Protein AF-A0A1F9K5F4-F1 (afdb_monomer_lite)

Secondary structure (DSSP, 8-state):
--------BS--TT-EEEETT-GGG--EEEEEEEE-SSTT--EEEEEEETTS-EEEEE-BTTSTT-GGGGTEEE---TTHHHHHHHHHHHHTT-

Sequence (94 aa):
MKDVERKRLFLRVGDEVSHNGHQQWGIGVVAEIMTSTVPGGTCLARIRFQDGQLRVFDNDMDSERCCCYFGVQRYWNPSHGVDLLRSKFFALKG

Radius of gyration: 16.6 Å; chains: 1; bounding box: 31×37×47 Å

Structure (mmCIF, N/CA/C/O backbone):
data_AF-A0A1F9K5F4-F1
#
_entry.id   AF-A0A1F9K5F4-F1
#
loop_
_atom_site.group_PDB
_atom_site.id
_atom_site.type_symbol
_atom_site.label_atom_id
_atom_site.label_alt_id
_atom_site.label_comp_id
_atom_site.label_asym_id
_atom_site.label_entity_id
_atom_site.label_seq_id
_atom_site.pdbx_PDB_ins_code
_atom_site.Cartn_x
_atom_site.Cartn_y
_atom_site.Cartn_z
_atom_site.occupancy
_atom_site.B_iso_or_equiv
_atom_site.auth_seq_id
_atom_site.auth_comp_id
_atom_site.auth_asym_id
_atom_site.auth_atom_id
_atom_site.pdbx_PDB_model_num
ATOM 1 N N . MET A 1 1 ? 13.440 -18.560 -22.244 1.00 47.62 1 MET A N 1
ATOM 2 C CA . MET A 1 1 ? 12.357 -18.055 -21.375 1.00 47.62 1 MET A CA 1
ATOM 3 C C . MET A 1 1 ? 12.971 -16.902 -20.597 1.00 47.62 1 MET A C 1
ATOM 5 O O . MET A 1 1 ? 13.913 -17.159 -19.867 1.00 47.62 1 MET A O 1
ATOM 9 N N . LYS A 1 2 ? 12.619 -15.642 -20.899 1.00 54.53 2 LYS A N 1
ATOM 10 C CA . LYS A 1 2 ? 13.204 -14.489 -20.188 1.00 54.53 2 LYS A CA 1
ATOM 11 C C . LYS A 1 2 ? 12.766 -14.576 -18.727 1.00 54.53 2 LYS A C 1
ATOM 13 O O . LYS A 1 2 ? 11.572 -14.758 -18.492 1.00 54.53 2 LYS A O 1
ATOM 18 N N . ASP A 1 3 ? 13.710 -14.490 -17.794 1.00 60.78 3 ASP A N 1
ATOM 19 C CA . ASP A 1 3 ? 13.407 -14.399 -16.369 1.00 60.78 3 ASP A CA 1
ATOM 20 C C . ASP A 1 3 ? 12.407 -13.265 -16.141 1.00 60.78 3 ASP A C 1
ATOM 22 O O . ASP A 1 3 ? 12.652 -12.113 -16.503 1.00 60.78 3 ASP A O 1
ATOM 26 N N . VAL A 1 4 ? 11.239 -13.609 -15.601 1.00 65.62 4 VAL A N 1
ATOM 27 C CA . VAL A 1 4 ? 10.260 -12.615 -15.167 1.00 65.62 4 VAL A CA 1
ATOM 28 C C . VAL A 1 4 ? 10.837 -11.979 -13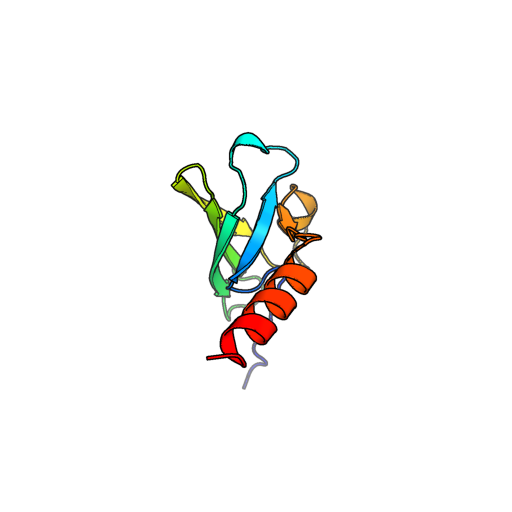.910 1.00 65.62 4 VAL A C 1
ATOM 30 O O . VAL A 1 4 ? 10.957 -12.644 -12.881 1.00 65.62 4 VAL A O 1
ATOM 33 N N . GLU A 1 5 ? 11.226 -10.710 -14.007 1.00 72.62 5 GLU A N 1
ATOM 34 C CA . GLU A 1 5 ? 11.740 -9.927 -12.884 1.00 72.62 5 GLU A CA 1
ATOM 35 C C . GLU A 1 5 ? 10.713 -9.947 -11.742 1.00 72.62 5 GLU A C 1
ATOM 37 O O . GLU A 1 5 ? 9.609 -9.408 -11.854 1.00 72.62 5 GLU A O 1
ATOM 42 N N . ARG A 1 6 ? 11.042 -10.625 -10.638 1.00 83.06 6 ARG A N 1
ATOM 43 C CA . ARG A 1 6 ? 10.164 -10.674 -9.467 1.00 83.06 6 ARG A CA 1
ATOM 44 C C . ARG A 1 6 ? 10.310 -9.380 -8.679 1.00 83.06 6 ARG A C 1
ATOM 46 O O . ARG A 1 6 ? 11.342 -9.156 -8.056 1.00 83.06 6 ARG A O 1
ATOM 53 N N . LYS A 1 7 ? 9.247 -8.574 -8.660 1.00 90.12 7 LYS A N 1
ATOM 54 C CA . LYS A 1 7 ? 9.192 -7.321 -7.900 1.00 90.12 7 LYS A CA 1
ATOM 55 C C . LYS A 1 7 ? 9.360 -7.548 -6.398 1.00 90.12 7 LYS A C 1
ATOM 57 O O . LYS A 1 7 ? 8.674 -8.388 -5.801 1.00 90.12 7 LYS A O 1
ATOM 62 N N . ARG A 1 8 ? 10.245 -6.768 -5.771 1.00 94.12 8 ARG A N 1
ATOM 63 C CA . ARG A 1 8 ? 10.449 -6.771 -4.321 1.00 94.12 8 ARG A CA 1
ATOM 64 C C . ARG A 1 8 ? 9.381 -5.900 -3.666 1.00 94.12 8 ARG A C 1
ATOM 66 O O . ARG A 1 8 ? 9.519 -4.692 -3.551 1.00 94.12 8 ARG A O 1
ATOM 73 N N . LEU A 1 9 ? 8.271 -6.521 -3.282 1.00 96.50 9 LEU A N 1
ATOM 74 C CA . LEU A 1 9 ? 7.104 -5.792 -2.777 1.00 96.50 9 LEU A CA 1
ATOM 75 C C . LEU A 1 9 ? 7.311 -5.284 -1.350 1.00 96.50 9 LEU A C 1
ATOM 77 O O . LEU A 1 9 ? 7.709 -6.062 -0.479 1.00 96.50 9 LEU A O 1
ATOM 81 N N . PHE A 1 10 ? 6.942 -4.026 -1.099 1.00 97.56 10 PHE A N 1
ATOM 82 C CA . PHE A 1 10 ? 6.931 -3.485 0.258 1.00 97.56 10 PHE A CA 1
ATOM 83 C C . PHE A 1 10 ? 5.752 -4.015 1.072 1.00 97.56 10 PHE A C 1
ATOM 85 O O . PHE A 1 10 ? 5.982 -4.437 2.197 1.00 97.56 10 PHE A O 1
ATOM 92 N N . LEU A 1 11 ? 4.535 -4.038 0.518 1.00 97.88 11 LEU A N 1
ATOM 93 C CA . LEU A 1 11 ? 3.281 -4.491 1.141 1.00 97.88 11 LEU A CA 1
ATOM 94 C C . LEU A 1 11 ? 2.715 -5.756 0.474 1.00 97.88 11 LEU A C 1
ATOM 96 O O . LEU A 1 11 ? 2.967 -6.022 -0.709 1.00 97.88 11 LEU A O 1
ATOM 100 N N . ARG A 1 12 ? 1.901 -6.508 1.224 1.00 97.19 12 ARG A N 1
ATOM 101 C CA . ARG A 1 12 ? 1.113 -7.665 0.762 1.00 97.19 12 ARG A CA 1
ATOM 102 C C . ARG A 1 12 ? -0.386 -7.402 0.912 1.00 97.19 12 ARG A C 1
ATOM 104 O O . ARG A 1 12 ? -0.788 -6.580 1.726 1.00 97.19 12 ARG A O 1
ATOM 111 N N . VAL A 1 13 ? -1.210 -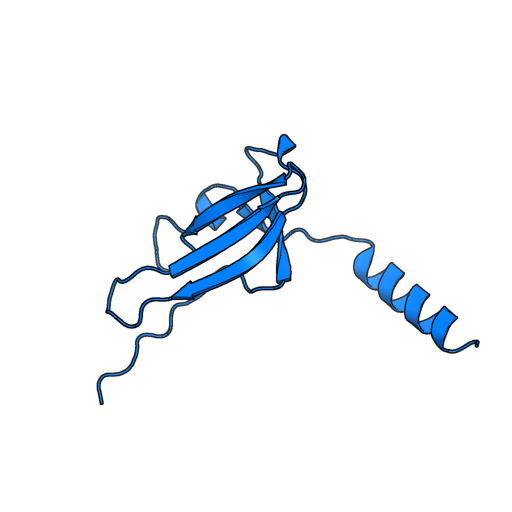8.127 0.150 1.00 97.50 13 VAL A N 1
ATOM 112 C CA . VAL A 1 13 ? -2.670 -8.141 0.361 1.00 97.50 13 VAL A CA 1
ATOM 113 C C . VAL A 1 13 ? -2.968 -8.554 1.802 1.00 97.50 13 VAL A C 1
ATOM 115 O O . VAL A 1 13 ? -2.395 -9.526 2.291 1.00 97.50 13 VAL A O 1
ATOM 118 N N . GLY A 1 14 ? -3.856 -7.812 2.460 1.00 95.56 14 GLY A N 1
ATOM 119 C CA . GLY A 1 14 ? -4.231 -8.015 3.857 1.00 95.56 14 GLY A CA 1
ATOM 120 C C . GLY A 1 14 ? -3.351 -7.288 4.875 1.00 95.56 14 GLY A C 1
ATOM 121 O O . GLY A 1 14 ? -3.755 -7.213 6.030 1.00 95.56 14 GLY A O 1
ATOM 122 N N . ASP A 1 15 ? -2.205 -6.715 4.478 1.00 97.06 15 ASP A N 1
ATOM 123 C CA . ASP A 1 15 ? -1.429 -5.863 5.384 1.00 97.06 15 ASP A CA 1
ATOM 124 C C . ASP A 1 15 ? -2.296 -4.666 5.820 1.00 97.06 15 ASP A C 1
ATOM 126 O O . ASP A 1 15 ? -2.882 -3.962 4.988 1.00 97.06 15 ASP A O 1
ATOM 130 N N . GLU A 1 16 ? -2.356 -4.427 7.129 1.00 97.00 16 GLU A N 1
ATOM 131 C CA . GLU A 1 16 ? -2.907 -3.200 7.696 1.00 97.00 16 GLU A CA 1
ATOM 132 C C . GLU A 1 16 ? -1.834 -2.112 7.681 1.00 97.00 16 GLU A C 1
ATOM 134 O O . GLU A 1 16 ? -0.656 -2.362 7.955 1.00 97.00 16 GLU A O 1
ATOM 139 N N . VAL A 1 17 ? -2.227 -0.884 7.364 1.00 98.00 17 VAL A N 1
ATOM 140 C CA . VAL A 1 17 ? -1.312 0.248 7.232 1.00 98.00 17 VAL A CA 1
ATOM 141 C C . VAL A 1 17 ? -1.890 1.521 7.830 1.00 98.00 17 VAL A C 1
ATOM 143 O O . VAL A 1 17 ? -3.098 1.671 7.983 1.00 98.00 17 VAL A O 1
ATOM 146 N N . SER A 1 18 ? -1.021 2.479 8.121 1.00 97.44 18 SER A N 1
ATOM 147 C CA . SER A 1 1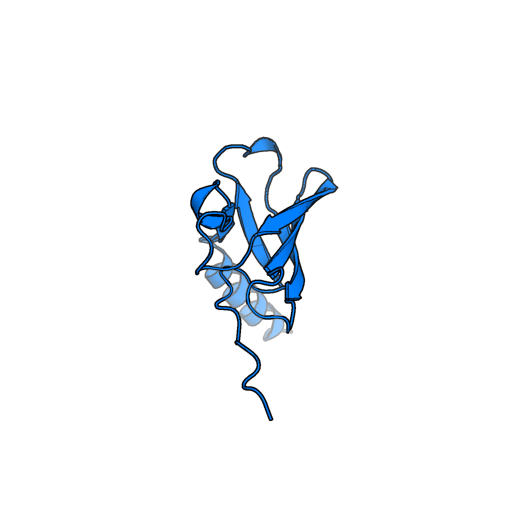8 ? -1.392 3.870 8.382 1.00 97.44 18 SER A CA 1
ATOM 148 C C . SER A 1 18 ? -0.543 4.809 7.526 1.00 97.44 18 SER A C 1
ATOM 150 O O . SER A 1 18 ? 0.460 4.392 6.939 1.00 97.44 18 SER A O 1
ATOM 152 N N . HIS A 1 19 ? -0.964 6.072 7.419 1.00 97.88 19 HIS A N 1
ATOM 153 C CA . HIS A 1 19 ? -0.223 7.100 6.692 1.00 97.88 19 HIS A CA 1
ATOM 154 C C . HIS A 1 19 ? 0.213 8.231 7.628 1.00 97.88 19 HIS A C 1
ATOM 156 O O . HIS A 1 19 ? -0.626 8.954 8.166 1.00 97.88 19 HIS A O 1
ATOM 162 N N . ASN A 1 20 ? 1.521 8.443 7.781 1.00 96.00 20 ASN A N 1
ATOM 163 C CA . ASN A 1 20 ? 2.065 9.404 8.750 1.00 96.00 20 ASN A CA 1
ATOM 164 C C . ASN A 1 20 ? 1.665 10.858 8.462 1.00 96.00 20 ASN A C 1
ATOM 166 O O . ASN A 1 20 ? 1.344 11.596 9.387 1.00 96.00 20 ASN A O 1
ATOM 170 N N . GLY A 1 21 ? 1.624 11.263 7.189 1.00 96.94 21 GLY A N 1
ATOM 171 C CA . GLY A 1 21 ? 1.193 12.613 6.789 1.00 96.94 21 GLY A CA 1
ATOM 172 C C . GLY A 1 21 ? -0.324 12.803 6.666 1.00 96.94 21 GLY A C 1
ATOM 173 O O . GLY A 1 21 ? -0.782 13.916 6.426 1.00 96.94 21 GLY A O 1
ATOM 174 N N . HIS A 1 22 ? -1.107 11.727 6.799 1.00 97.38 22 HIS A N 1
ATOM 175 C CA . HIS A 1 22 ? -2.552 11.743 6.559 1.00 97.38 22 HIS A CA 1
ATOM 176 C C . HIS A 1 22 ? -3.287 10.847 7.558 1.00 97.38 22 HIS A C 1
ATOM 178 O O . HIS A 1 22 ? -4.048 9.951 7.192 1.00 97.38 22 HIS A O 1
ATOM 184 N N . GLN A 1 23 ? -3.046 11.089 8.845 1.00 96.06 23 GLN A N 1
ATOM 185 C CA . GLN A 1 23 ? -3.626 10.301 9.934 1.00 96.06 23 GLN A CA 1
ATOM 186 C C . GLN A 1 23 ? -5.162 10.286 9.903 1.00 96.06 23 GLN A C 1
ATOM 188 O O . GLN A 1 23 ? -5.773 9.297 10.298 1.00 96.06 23 GLN A O 1
ATOM 193 N N . GLN A 1 24 ? -5.788 11.339 9.367 1.00 97.56 24 GLN A N 1
ATOM 194 C CA . GLN A 1 24 ? -7.238 11.434 9.196 1.00 97.56 24 GLN A CA 1
ATOM 195 C C . GLN A 1 24 ? -7.834 10.372 8.259 1.00 97.56 24 GLN A C 1
ATOM 197 O O . GLN A 1 24 ? -9.047 10.190 8.258 1.00 97.56 24 GLN A O 1
ATOM 202 N N . TRP A 1 25 ? -7.021 9.672 7.458 1.00 98.06 25 TRP A N 1
ATOM 203 C CA . TRP A 1 25 ? -7.501 8.550 6.643 1.00 98.06 25 TRP A CA 1
ATOM 204 C C . TRP A 1 25 ? -7.815 7.306 7.490 1.00 98.06 25 TRP A C 1
ATOM 206 O O . TRP A 1 25 ? -8.542 6.421 7.039 1.00 98.06 25 TRP A O 1
ATOM 216 N N . GLY A 1 26 ? -7.288 7.241 8.718 1.00 97.12 26 GLY A N 1
ATOM 217 C CA . GLY A 1 26 ? -7.391 6.082 9.597 1.00 97.12 26 GLY A CA 1
ATOM 218 C C . GLY A 1 26 ? -6.530 4.907 9.129 1.00 97.12 26 GLY A C 1
ATOM 219 O O . GLY A 1 26 ? -5.566 5.072 8.376 1.00 97.12 26 GLY A O 1
ATOM 220 N N . ILE A 1 27 ? -6.871 3.709 9.600 1.00 97.75 27 ILE A N 1
ATOM 221 C CA . ILE A 1 27 ? -6.206 2.470 9.188 1.00 97.75 27 ILE A CA 1
ATOM 222 C C . ILE A 1 27 ? -6.656 2.093 7.778 1.00 97.75 27 ILE A C 1
ATOM 224 O O . ILE A 1 27 ? -7.833 2.191 7.429 1.00 97.75 27 ILE A O 1
ATOM 228 N N . GLY A 1 28 ? -5.700 1.679 6.956 1.00 98.06 28 GLY A N 1
ATOM 229 C CA . GLY A 1 28 ? -5.936 1.119 5.638 1.00 98.06 28 GLY A CA 1
ATOM 230 C C . GLY A 1 28 ? -5.679 -0.378 5.609 1.00 98.06 28 GLY A C 1
ATOM 231 O O . GLY A 1 28 ? -4.822 -0.872 6.332 1.00 98.06 28 GLY A O 1
ATOM 232 N N . VAL A 1 29 ? -6.384 -1.091 4.735 1.00 98.25 29 VAL A N 1
ATOM 233 C CA . VAL A 1 29 ? -6.100 -2.495 4.410 1.00 98.25 29 VAL A CA 1
ATOM 234 C C . VAL A 1 29 ? -5.715 -2.586 2.942 1.00 98.25 29 VAL A C 1
ATOM 236 O O . VAL A 1 29 ? -6.398 -2.029 2.073 1.00 98.25 29 VAL A O 1
ATOM 239 N N . VAL A 1 30 ? -4.617 -3.281 2.652 1.00 98.50 30 VAL A N 1
ATOM 240 C CA . VAL A 1 30 ? -4.190 -3.547 1.275 1.00 98.50 30 VAL A CA 1
ATOM 241 C C . VAL A 1 30 ? -5.154 -4.550 0.644 1.00 98.50 30 VAL A C 1
ATOM 243 O O . VAL A 1 30 ? -5.144 -5.735 0.969 1.00 98.50 30 VAL A O 1
ATOM 246 N N . ALA A 1 31 ? -5.989 -4.069 -0.270 1.00 98.19 31 ALA A N 1
ATOM 247 C CA . ALA A 1 31 ? -7.006 -4.866 -0.940 1.00 98.19 31 ALA A CA 1
ATOM 248 C C . ALA A 1 31 ? -6.435 -5.649 -2.130 1.00 98.19 31 ALA A C 1
ATOM 250 O O . ALA A 1 31 ? -6.811 -6.796 -2.350 1.00 98.19 31 ALA A O 1
ATOM 251 N N . GLU A 1 32 ? -5.529 -5.042 -2.902 1.00 98.12 32 GLU A N 1
ATOM 252 C CA . GLU A 1 32 ? -4.997 -5.638 -4.134 1.00 98.12 32 GLU A CA 1
ATOM 253 C C . GLU A 1 32 ? -3.534 -5.239 -4.358 1.00 98.12 32 GLU A C 1
ATOM 255 O O . GLU A 1 32 ? -3.121 -4.127 -4.012 1.00 98.12 32 GLU A O 1
ATOM 260 N N . ILE A 1 33 ? -2.775 -6.133 -4.999 1.00 98.06 33 ILE A N 1
ATOM 261 C CA . ILE A 1 33 ? -1.427 -5.874 -5.512 1.00 98.06 33 ILE A CA 1
ATOM 262 C C . ILE A 1 33 ? -1.414 -6.123 -7.020 1.00 98.06 33 ILE A C 1
ATOM 264 O O . ILE A 1 33 ? -1.878 -7.163 -7.483 1.00 98.06 33 ILE A O 1
ATOM 268 N N . MET A 1 34 ? -0.852 -5.186 -7.780 1.00 96.56 34 MET A N 1
ATOM 269 C CA . MET A 1 34 ? -0.718 -5.281 -9.234 1.00 96.56 34 MET A CA 1
ATOM 270 C C . MET A 1 34 ? 0.752 -5.147 -9.622 1.00 96.56 34 MET A C 1
ATOM 272 O O . MET A 1 34 ? 1.365 -4.113 -9.367 1.00 96.56 34 MET A O 1
ATOM 276 N N . THR A 1 35 ? 1.316 -6.174 -10.254 1.00 95.12 35 THR A N 1
ATOM 277 C CA . THR A 1 35 ? 2.708 -6.184 -10.731 1.00 95.12 35 THR A CA 1
ATOM 278 C C . THR A 1 35 ? 2.751 -6.433 -12.230 1.00 95.12 35 THR A C 1
ATOM 280 O O . THR A 1 35 ? 2.145 -7.390 -12.712 1.00 95.12 35 THR A O 1
ATOM 283 N N . SER A 1 36 ? 3.496 -5.610 -12.959 1.00 91.69 36 SER A N 1
ATOM 284 C CA . SER A 1 36 ? 3.793 -5.831 -14.370 1.00 91.69 36 SER A CA 1
ATOM 285 C C . SER A 1 36 ? 4.895 -6.876 -14.541 1.00 91.69 36 SER A C 1
ATOM 287 O O . SER A 1 36 ? 5.845 -6.929 -13.763 1.00 91.69 36 SER A O 1
ATOM 289 N N . THR A 1 37 ? 4.791 -7.681 -15.596 1.00 88.00 37 THR A N 1
ATOM 290 C CA . THR A 1 37 ? 5.842 -8.615 -16.030 1.00 88.00 37 THR A CA 1
ATOM 291 C C . THR A 1 37 ? 6.841 -7.974 -16.995 1.00 88.00 37 THR A C 1
ATOM 293 O O . THR A 1 37 ? 7.789 -8.626 -17.428 1.00 88.00 37 THR A O 1
ATOM 296 N N . VAL A 1 38 ? 6.609 -6.719 -17.390 1.00 88.31 38 VAL A N 1
ATOM 297 C CA . VAL A 1 38 ? 7.518 -5.952 -18.247 1.00 88.31 38 VAL A CA 1
ATOM 298 C C . VAL A 1 38 ? 8.622 -5.346 -17.372 1.00 88.31 38 VAL A C 1
ATOM 300 O O . VAL A 1 38 ? 8.287 -4.752 -16.344 1.00 88.31 38 VAL A O 1
ATOM 303 N N . PRO A 1 39 ? 9.910 -5.443 -17.760 1.00 85.31 39 PRO A N 1
ATOM 304 C CA . PRO A 1 39 ? 11.003 -4.788 -17.042 1.00 85.31 39 PRO A CA 1
ATOM 305 C C . PRO A 1 39 ? 10.739 -3.293 -16.839 1.00 85.31 39 PRO A C 1
ATOM 307 O O . PRO A 1 39 ? 10.321 -2.602 -17.769 1.00 85.31 39 PRO A O 1
ATOM 310 N N . GLY A 1 40 ? 10.939 -2.806 -15.614 1.00 83.62 40 GLY A N 1
ATOM 311 C CA . GLY A 1 40 ? 10.612 -1.421 -15.233 1.00 83.62 40 GLY A CA 1
ATOM 312 C C . GLY A 1 40 ? 9.111 -1.088 -15.194 1.00 83.62 40 GLY A C 1
ATOM 313 O O . GLY A 1 40 ? 8.741 0.070 -15.011 1.00 83.62 40 GLY A O 1
ATOM 314 N N . GLY A 1 41 ? 8.236 -2.078 -15.375 1.00 90.38 41 GLY A N 1
ATOM 315 C CA . GLY A 1 41 ? 6.792 -1.907 -15.309 1.00 90.38 41 GLY A CA 1
ATOM 316 C C . GLY A 1 41 ? 6.271 -1.641 -13.893 1.00 90.38 41 GLY A C 1
ATOM 317 O O . GLY A 1 41 ? 7.002 -1.687 -12.905 1.00 90.38 41 GLY A O 1
ATOM 318 N N . THR A 1 42 ? 4.971 -1.365 -13.805 1.00 93.50 42 THR A N 1
ATOM 319 C CA . THR A 1 42 ? 4.304 -0.950 -12.567 1.00 93.50 42 THR A CA 1
ATOM 320 C C . THR A 1 42 ? 4.329 -2.013 -11.469 1.00 93.50 42 THR A C 1
ATOM 322 O O . THR A 1 42 ? 4.285 -3.217 -11.721 1.00 93.50 42 THR A O 1
ATOM 325 N N . CYS A 1 43 ? 4.328 -1.540 -10.228 1.00 96.75 43 CYS A N 1
ATOM 326 C CA . CYS A 1 43 ? 4.179 -2.336 -9.022 1.00 96.75 43 CYS A CA 1
ATOM 327 C C . CYS A 1 43 ? 3.347 -1.512 -8.040 1.00 96.75 43 CYS A C 1
ATOM 329 O O . CYS A 1 43 ? 3.824 -0.512 -7.514 1.00 96.75 43 CYS A O 1
ATOM 331 N N . LEU A 1 44 ? 2.077 -1.856 -7.865 1.00 98.19 44 LEU A N 1
ATOM 332 C CA . LEU A 1 44 ? 1.106 -0.997 -7.195 1.00 98.19 44 LEU A CA 1
ATOM 333 C C . LEU A 1 44 ? 0.393 -1.741 -6.069 1.00 98.19 44 LEU A C 1
ATOM 335 O O . LEU A 1 44 ? 0.041 -2.912 -6.222 1.00 98.19 44 LEU A O 1
ATOM 339 N N . ALA A 1 45 ? 0.121 -1.035 -4.976 1.00 98.56 45 ALA A N 1
ATOM 340 C CA . ALA A 1 45 ? -0.768 -1.469 -3.905 1.00 98.56 45 ALA A CA 1
ATOM 341 C C . ALA A 1 45 ? -2.029 -0.601 -3.887 1.00 98.56 45 ALA A C 1
ATOM 343 O O . ALA A 1 45 ? -1.950 0.629 -3.899 1.00 98.56 45 ALA A O 1
ATOM 344 N N . ARG A 1 46 ? -3.200 -1.240 -3.846 1.00 98.69 46 ARG A N 1
ATOM 345 C CA . ARG A 1 46 ? -4.499 -0.582 -3.653 1.00 98.69 46 ARG A CA 1
ATOM 346 C C . ARG A 1 46 ? -4.934 -0.746 -2.212 1.00 98.69 46 ARG A C 1
ATOM 348 O O . ARG A 1 46 ? -5.104 -1.867 -1.743 1.00 98.69 46 ARG A O 1
ATOM 355 N N . ILE A 1 47 ? -5.125 0.373 -1.526 1.00 98.69 47 ILE A N 1
ATOM 356 C CA . ILE A 1 47 ? -5.365 0.416 -0.085 1.00 98.69 47 ILE A CA 1
ATOM 357 C C . ILE A 1 47 ? -6.706 1.091 0.172 1.00 98.69 47 ILE A C 1
ATOM 359 O O . ILE A 1 47 ? -6.933 2.2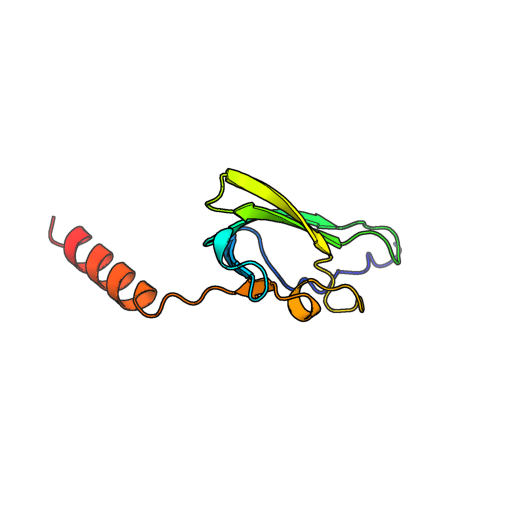19 -0.275 1.00 98.69 47 ILE A O 1
ATOM 363 N N . ARG A 1 48 ? -7.601 0.390 0.874 1.00 98.62 48 ARG A N 1
ATOM 364 C CA . ARG A 1 48 ? -8.880 0.938 1.337 1.00 98.62 48 ARG A CA 1
ATOM 365 C C . ARG A 1 48 ? -8.687 1.485 2.739 1.00 98.62 48 ARG A C 1
ATOM 367 O O . ARG A 1 48 ? -8.414 0.708 3.645 1.00 98.62 48 ARG A O 1
ATOM 374 N N . PHE A 1 49 ? -8.844 2.791 2.896 1.00 98.44 49 PHE A N 1
ATOM 375 C CA . PHE A 1 49 ? -8.754 3.467 4.185 1.00 98.44 49 PHE A CA 1
ATOM 376 C C . PHE A 1 49 ? -10.124 3.578 4.864 1.00 98.44 49 PHE A C 1
ATOM 378 O O . PHE A 1 49 ? -11.169 3.492 4.211 1.00 98.44 49 PHE A O 1
ATOM 385 N N . GLN A 1 50 ? -10.114 3.754 6.187 1.00 98.31 50 GLN A N 1
ATOM 386 C CA . GLN A 1 50 ? -11.310 3.921 7.022 1.00 98.31 50 GLN A CA 1
ATOM 387 C C . GLN A 1 50 ? -12.119 5.180 6.689 1.00 98.31 50 GLN A C 1
ATOM 389 O O . GLN A 1 50 ? -13.323 5.203 6.930 1.00 98.31 50 GLN A O 1
ATOM 394 N N . ASP A 1 51 ? -11.503 6.184 6.061 1.00 97.50 51 ASP A N 1
ATOM 395 C CA . ASP A 1 51 ? -12.211 7.327 5.464 1.00 97.50 51 ASP A CA 1
ATOM 396 C C . ASP A 1 51 ? -13.091 6.953 4.250 1.00 97.50 51 ASP A C 1
ATOM 398 O O . ASP A 1 51 ? -13.699 7.814 3.612 1.00 97.50 51 ASP A O 1
ATOM 402 N N . GLY A 1 52 ? -13.148 5.664 3.908 1.00 96.44 52 GLY A N 1
ATOM 403 C CA . GLY A 1 52 ? -13.944 5.102 2.828 1.00 96.44 52 GLY A CA 1
ATOM 404 C C . GLY A 1 52 ? -13.270 5.193 1.462 1.00 96.44 52 GLY A C 1
ATOM 405 O O . GLY A 1 52 ? -13.743 4.559 0.514 1.00 96.44 52 GLY A O 1
ATOM 406 N N . GLN A 1 53 ? -12.159 5.918 1.333 1.00 98.44 53 GLN A N 1
ATOM 407 C CA . GLN A 1 53 ? -11.492 6.132 0.055 1.00 98.44 53 GLN A CA 1
ATOM 408 C C . GLN A 1 53 ? -10.511 5.002 -0.266 1.00 98.44 53 GLN A C 1
ATOM 410 O O . GLN A 1 53 ? -9.868 4.407 0.603 1.00 98.44 53 GLN A O 1
ATOM 415 N N . LEU A 1 54 ? -10.384 4.714 -1.560 1.00 98.38 54 LEU A N 1
ATOM 416 C CA . LEU A 1 54 ? -9.406 3.773 -2.089 1.00 98.38 54 LEU A CA 1
ATOM 417 C C . LEU A 1 54 ? -8.268 4.552 -2.743 1.00 98.38 54 LEU A C 1
ATOM 419 O O . LEU A 1 54 ? -8.510 5.383 -3.615 1.00 98.38 54 LEU A O 1
ATOM 423 N N . ARG A 1 55 ? -7.029 4.273 -2.342 1.00 98.56 55 ARG A N 1
ATOM 424 C CA . ARG A 1 55 ? -5.837 4.961 -2.852 1.00 98.56 55 ARG A CA 1
ATOM 425 C C . ARG A 1 55 ? -4.846 3.956 -3.429 1.00 98.56 55 ARG A C 1
ATOM 427 O O . ARG A 1 55 ? -4.792 2.811 -2.983 1.00 98.56 55 ARG A O 1
ATOM 434 N N . VAL A 1 56 ? -4.099 4.377 -4.447 1.00 98.44 56 VAL A N 1
ATOM 435 C CA . VAL A 1 56 ? -3.110 3.552 -5.156 1.00 98.44 56 VAL A CA 1
ATOM 436 C C . VAL A 1 56 ? -1.724 4.106 -4.876 1.00 98.44 56 VAL A C 1
ATOM 438 O O . VAL A 1 56 ? -1.517 5.308 -5.024 1.00 98.44 56 VAL A O 1
ATOM 441 N N . PHE A 1 57 ? -0.782 3.239 -4.520 1.00 98.38 57 PHE A N 1
ATOM 442 C CA . PHE A 1 57 ? 0.600 3.628 -4.257 1.00 98.38 57 PHE A CA 1
ATOM 443 C C . PHE A 1 57 ? 1.589 2.733 -4.999 1.00 98.38 57 PHE A C 1
ATOM 445 O O . PHE A 1 57 ? 1.285 1.568 -5.250 1.00 98.38 57 PHE A O 1
ATOM 452 N N . ASP A 1 58 ? 2.775 3.263 -5.306 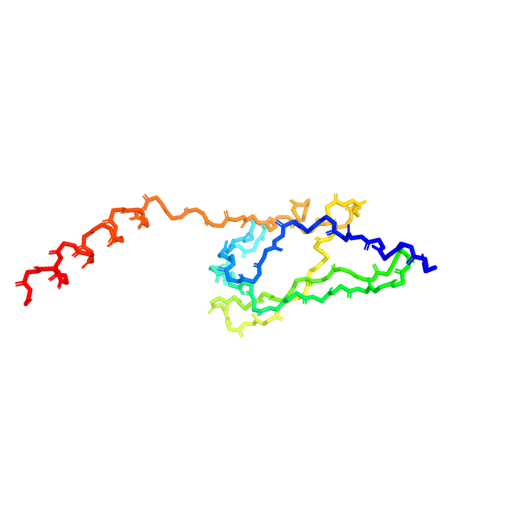1.00 98.06 58 ASP A N 1
ATOM 453 C CA . ASP A 1 58 ? 3.917 2.461 -5.756 1.00 98.06 58 ASP A CA 1
ATOM 454 C C . ASP A 1 58 ? 4.387 1.553 -4.606 1.00 98.06 58 ASP A C 1
ATOM 456 O O . ASP A 1 58 ? 4.553 1.991 -3.465 1.00 98.06 58 ASP A O 1
ATOM 460 N N . ASN A 1 59 ? 4.535 0.266 -4.897 1.00 97.88 59 ASN A N 1
ATOM 461 C CA . ASN A 1 59 ? 4.843 -0.789 -3.941 1.00 97.88 59 ASN A CA 1
ATOM 462 C C . ASN A 1 59 ? 6.164 -1.510 -4.264 1.00 97.88 59 ASN A C 1
ATOM 464 O O . ASN A 1 59 ? 6.447 -2.551 -3.665 1.00 97.88 59 ASN A O 1
ATOM 468 N N . ASP A 1 60 ? 6.950 -1.012 -5.226 1.00 96.44 60 ASP A N 1
ATOM 469 C CA . ASP A 1 60 ? 8.268 -1.563 -5.553 1.00 96.44 60 ASP A CA 1
ATOM 470 C C . ASP A 1 60 ? 9.319 -1.034 -4.574 1.00 96.44 60 ASP A C 1
ATOM 472 O O . ASP A 1 60 ? 9.629 0.152 -4.586 1.00 96.44 60 ASP A O 1
ATOM 476 N N . MET A 1 61 ? 9.905 -1.893 -3.738 1.00 95.44 61 MET A N 1
ATOM 477 C CA . MET A 1 61 ? 10.985 -1.492 -2.826 1.00 95.44 61 MET A CA 1
ATOM 478 C C . MET A 1 61 ? 12.261 -1.052 -3.543 1.00 95.44 61 MET A C 1
ATOM 480 O O . MET A 1 61 ? 13.147 -0.498 -2.895 1.00 95.44 61 MET A O 1
ATOM 484 N N . ASP A 1 62 ? 12.377 -1.328 -4.839 1.00 93.56 62 ASP A N 1
ATOM 485 C CA . ASP A 1 62 ? 13.515 -0.902 -5.647 1.00 93.56 62 ASP A CA 1
ATOM 486 C C . ASP A 1 62 ? 13.214 0.413 -6.400 1.00 93.56 62 ASP A C 1
ATOM 488 O O . ASP A 1 62 ? 14.093 0.977 -7.046 1.00 93.56 62 ASP A O 1
ATOM 492 N N . SER A 1 63 ? 11.987 0.943 -6.275 1.00 93.56 63 SER A N 1
ATOM 493 C CA . SER A 1 63 ? 11.585 2.263 -6.773 1.00 93.56 63 SER A CA 1
ATOM 494 C C . SER A 1 63 ? 11.846 3.347 -5.728 1.00 93.56 63 SER A C 1
ATOM 496 O O . SER A 1 63 ? 11.418 3.249 -4.577 1.00 93.56 63 SER A O 1
ATOM 498 N N . GLU A 1 64 ? 12.436 4.464 -6.157 1.00 95.38 64 GLU A N 1
ATOM 499 C CA . GLU A 1 64 ? 12.562 5.687 -5.344 1.00 95.38 64 GLU A CA 1
ATOM 500 C C . GLU A 1 64 ? 11.199 6.288 -4.961 1.00 95.38 64 GLU A C 1
ATOM 502 O O . GLU A 1 64 ? 11.105 7.129 -4.070 1.00 95.38 64 GLU A O 1
ATOM 507 N N . ARG A 1 65 ? 10.121 5.850 -5.625 1.00 95.31 65 ARG A N 1
ATOM 508 C CA . ARG A 1 65 ? 8.744 6.275 -5.352 1.00 95.31 65 ARG A CA 1
ATOM 509 C C . ARG A 1 65 ? 7.987 5.324 -4.427 1.00 95.31 65 ARG A C 1
ATOM 511 O O . ARG A 1 65 ? 6.796 5.539 -4.208 1.00 95.31 65 ARG A O 1
ATOM 518 N N . CYS A 1 66 ? 8.644 4.291 -3.890 1.00 97.38 66 CYS A N 1
ATOM 519 C CA . CYS A 1 66 ? 8.004 3.322 -3.007 1.00 97.38 66 CYS A CA 1
ATOM 520 C C . CYS A 1 66 ? 7.263 4.015 -1.864 1.00 97.38 66 CYS A C 1
ATOM 522 O O . CYS A 1 66 ? 7.802 4.892 -1.188 1.00 97.38 66 CYS A O 1
ATOM 524 N N . CYS A 1 67 ? 6.034 3.583 -1.606 1.00 97.88 67 CYS A N 1
ATOM 525 C CA . CYS A 1 67 ? 5.149 4.210 -0.633 1.00 97.88 67 CYS A CA 1
ATOM 526 C C . CYS A 1 67 ? 5.700 4.278 0.797 1.00 97.88 67 CYS A C 1
ATOM 528 O O . CYS A 1 67 ? 5.283 5.156 1.556 1.00 97.88 67 CYS A O 1
ATOM 530 N N . CYS A 1 68 ? 6.671 3.428 1.151 1.00 97.25 68 CYS A N 1
ATOM 531 C CA . CYS A 1 68 ? 7.360 3.501 2.438 1.00 97.25 68 CYS A CA 1
ATOM 532 C C . CYS A 1 68 ? 8.100 4.832 2.649 1.00 97.25 68 CYS A C 1
ATOM 534 O O . CYS A 1 68 ? 8.174 5.315 3.776 1.00 97.25 68 CYS A O 1
ATOM 536 N N . TYR A 1 69 ? 8.583 5.467 1.578 1.00 97.44 69 TYR A N 1
ATOM 537 C CA . TYR A 1 69 ? 9.255 6.768 1.634 1.00 97.44 69 TYR A CA 1
ATOM 538 C C . TYR A 1 69 ? 8.274 7.945 1.681 1.00 97.44 69 TYR A C 1
ATOM 540 O O . TYR A 1 69 ? 8.654 9.051 2.054 1.00 97.44 69 TYR A O 1
ATOM 548 N N . PHE A 1 70 ? 7.000 7.705 1.354 1.00 96.75 70 PHE A N 1
ATOM 549 C CA . PHE A 1 70 ? 5.950 8.728 1.289 1.00 96.75 70 PHE A CA 1
ATOM 550 C C . PHE A 1 70 ? 4.952 8.638 2.446 1.00 96.75 70 PHE A C 1
ATOM 552 O O . PHE A 1 70 ? 3.917 9.291 2.419 1.00 96.75 70 PHE A O 1
ATOM 559 N N . GLY A 1 71 ? 5.284 7.882 3.497 1.00 96.81 71 GLY A N 1
ATOM 560 C CA . GLY A 1 71 ? 4.553 7.889 4.762 1.00 96.81 71 GLY A CA 1
ATOM 561 C C . GLY A 1 71 ? 3.600 6.718 4.976 1.00 96.81 71 GLY A C 1
ATOM 562 O O . GLY A 1 71 ? 2.996 6.665 6.047 1.00 96.81 71 GLY A O 1
ATOM 563 N N . VAL A 1 72 ? 3.482 5.776 4.031 1.00 98.19 72 VAL A N 1
ATOM 564 C CA . VAL A 1 72 ? 2.763 4.513 4.262 1.00 98.19 72 VAL A CA 1
ATOM 565 C C . VAL A 1 72 ? 3.627 3.592 5.117 1.00 98.19 72 VAL A C 1
ATOM 567 O O . VAL A 1 72 ? 4.752 3.258 4.752 1.00 98.19 72 VAL A O 1
ATOM 570 N N . GLN A 1 73 ? 3.086 3.129 6.237 1.00 96.56 73 GLN A N 1
ATOM 571 C CA . GLN A 1 73 ? 3.763 2.195 7.134 1.00 96.56 73 GLN A CA 1
ATOM 572 C C . GLN A 1 73 ? 2.820 1.073 7.552 1.00 96.56 73 GLN A C 1
ATOM 574 O O . GLN A 1 73 ? 1.612 1.284 7.659 1.00 96.56 73 GLN A O 1
ATOM 579 N N . ARG A 1 74 ? 3.372 -0.113 7.825 1.00 95.62 74 ARG A N 1
ATOM 580 C CA . ARG A 1 74 ? 2.593 -1.212 8.404 1.00 95.62 74 ARG A CA 1
ATOM 581 C C . ARG A 1 74 ? 2.053 -0.794 9.759 1.00 95.62 74 ARG A C 1
ATOM 583 O O . ARG A 1 74 ? 2.810 -0.354 10.624 1.00 95.62 74 ARG A O 1
ATOM 590 N N . TYR A 1 75 ? 0.752 -0.949 9.930 1.00 90.88 75 TYR A N 1
ATOM 591 C CA . TYR A 1 75 ? 0.125 -0.776 11.217 1.00 90.88 75 TYR A CA 1
ATOM 592 C C . TYR A 1 75 ? 0.437 -2.007 12.058 1.00 90.88 75 TYR A C 1
ATOM 594 O O . TYR A 1 75 ? 0.120 -3.136 11.691 1.00 90.88 75 TYR A O 1
ATOM 602 N N . TRP A 1 76 ? 1.109 -1.785 13.179 1.00 79.50 76 TRP A N 1
ATOM 603 C CA . TRP A 1 76 ? 1.285 -2.808 14.190 1.00 79.50 76 TRP A CA 1
ATOM 604 C C . TRP A 1 76 ? 0.298 -2.524 15.312 1.00 79.50 76 TRP A C 1
ATOM 606 O O . TRP A 1 76 ? 0.414 -1.506 15.993 1.00 79.50 76 TRP A O 1
ATOM 616 N N . ASN A 1 77 ? -0.678 -3.413 15.491 1.00 71.31 77 ASN A N 1
ATOM 617 C CA . ASN A 1 77 ? -1.553 -3.375 16.652 1.00 71.31 77 ASN A CA 1
ATOM 618 C C . ASN A 1 77 ? -0.871 -4.124 17.819 1.00 71.31 77 ASN A C 1
ATOM 620 O O . ASN A 1 77 ? -0.729 -5.350 17.743 1.00 71.31 77 ASN A O 1
ATOM 624 N N . PRO A 1 78 ? -0.494 -3.429 18.911 1.00 64.69 78 PRO A N 1
ATOM 625 C CA . PRO A 1 78 ? 0.163 -4.048 20.062 1.00 64.69 78 PRO A CA 1
ATOM 626 C C . PRO A 1 78 ? -0.657 -5.155 20.723 1.00 64.69 78 PRO A C 1
ATOM 628 O O . PRO A 1 78 ? -0.105 -6.097 21.289 1.00 64.69 78 PRO A O 1
ATOM 631 N N . SER A 1 79 ? -1.981 -5.052 20.637 1.00 68.56 79 SER A N 1
ATOM 632 C CA . SER A 1 79 ? -2.919 -5.972 21.275 1.00 68.56 79 SER A CA 1
ATOM 633 C C . SER A 1 79 ? -3.237 -7.191 20.415 1.00 68.56 79 SER A C 1
ATOM 635 O O . SER A 1 79 ? -3.767 -8.169 20.933 1.00 68.56 79 SER A O 1
ATOM 637 N N . HIS A 1 80 ? -2.868 -7.196 19.128 1.00 66.44 80 HIS A N 1
ATOM 638 C CA . HIS A 1 80 ? -3.307 -8.221 18.174 1.00 66.44 80 HIS A CA 1
ATOM 639 C C . HIS A 1 80 ? -2.949 -9.649 18.613 1.00 66.44 80 HIS A C 1
ATOM 641 O O . HIS A 1 80 ? -3.763 -10.566 18.513 1.00 66.44 80 HIS A O 1
ATOM 647 N N . GLY A 1 81 ? -1.745 -9.849 19.160 1.00 65.19 81 GLY A N 1
ATOM 648 C CA . GLY A 1 81 ? -1.335 -11.150 19.695 1.00 65.19 81 GLY A CA 1
ATOM 649 C C . GLY A 1 81 ? -2.149 -11.575 20.920 1.00 65.19 81 GLY A C 1
ATOM 650 O O . GLY A 1 81 ? -2.508 -12.745 21.053 1.00 65.19 81 GLY A O 1
ATOM 651 N N . VAL A 1 82 ? -2.483 -10.622 21.790 1.00 70.06 82 VAL A N 1
ATOM 652 C CA . VAL A 1 82 ? -3.274 -10.859 23.003 1.00 70.06 82 VAL A CA 1
ATOM 653 C C . VAL A 1 82 ? -4.721 -11.195 22.637 1.00 70.06 82 VAL A C 1
ATOM 655 O O . VAL A 1 82 ? -5.272 -12.164 23.156 1.00 70.06 82 VAL A O 1
ATOM 658 N N . ASP A 1 83 ? -5.308 -10.464 21.690 1.00 70.31 83 ASP A N 1
ATOM 659 C CA . ASP A 1 83 ? -6.682 -10.666 21.227 1.00 70.31 83 ASP A CA 1
ATOM 660 C C . ASP A 1 83 ? -6.848 -11.998 20.481 1.00 70.31 83 ASP A C 1
ATOM 662 O O . ASP A 1 83 ? -7.809 -12.732 20.729 1.00 70.31 83 ASP A O 1
ATOM 666 N N . LEU A 1 84 ? -5.879 -12.377 19.638 1.00 68.31 84 LEU A N 1
ATOM 667 C CA . LEU A 1 84 ? -5.861 -13.684 18.971 1.00 68.31 84 LEU A CA 1
ATOM 668 C C . LEU A 1 84 ? -5.772 -14.843 19.966 1.00 68.31 84 LEU A C 1
ATOM 670 O O . LEU A 1 84 ? -6.490 -15.836 19.823 1.00 68.31 84 LEU A O 1
ATOM 674 N N . LEU A 1 85 ? -4.898 -14.738 20.971 1.00 70.38 85 LEU A N 1
ATOM 675 C CA . LEU A 1 85 ? -4.798 -15.750 22.021 1.00 70.38 85 LEU A CA 1
ATOM 676 C C . LEU A 1 85 ? -6.110 -15.840 22.797 1.00 70.38 85 LEU A C 1
ATOM 678 O O . LEU A 1 85 ? -6.654 -16.931 22.958 1.00 70.38 85 LEU A O 1
ATOM 682 N N . ARG A 1 86 ? -6.657 -14.699 23.218 1.00 69.12 86 ARG A N 1
ATOM 683 C CA . ARG A 1 86 ? -7.911 -14.629 23.969 1.00 69.12 86 ARG A CA 1
ATOM 684 C C . ARG A 1 86 ? -9.068 -15.260 23.192 1.00 69.12 86 ARG A C 1
ATOM 686 O O . ARG A 1 86 ? -9.773 -16.096 23.749 1.00 69.12 86 ARG A O 1
ATOM 693 N N . SER A 1 87 ? -9.207 -14.945 21.904 1.00 70.56 87 SER A N 1
ATOM 694 C CA . SER A 1 87 ? -10.209 -15.549 21.015 1.00 70.56 87 SER A CA 1
ATOM 695 C C . SER A 1 87 ? -10.074 -17.076 20.939 1.00 70.56 87 SER A C 1
ATOM 697 O O . SER A 1 87 ? -11.050 -17.797 21.144 1.00 70.56 87 SER A O 1
ATOM 699 N N . LYS A 1 88 ? -8.851 -17.598 20.766 1.00 70.56 88 LYS A N 1
ATOM 700 C CA . LYS A 1 88 ? -8.594 -19.050 20.751 1.00 70.56 88 LYS A CA 1
ATOM 701 C C . LYS A 1 88 ? -8.928 -19.729 22.082 1.00 70.56 88 LYS A C 1
ATOM 703 O O . LYS A 1 88 ? -9.503 -20.813 22.079 1.00 70.56 88 LYS A O 1
ATOM 708 N N . PHE A 1 89 ? -8.609 -19.099 23.213 1.00 69.38 89 PHE A N 1
ATOM 709 C CA . PHE A 1 89 ? -8.928 -19.639 24.539 1.00 69.38 89 PHE A CA 1
ATOM 710 C C . PHE A 1 89 ? -10.433 -19.702 24.817 1.00 69.38 89 PHE A C 1
ATOM 712 O O . PHE A 1 89 ? -10.880 -20.625 25.497 1.00 69.38 89 PHE A O 1
ATOM 719 N N . PHE A 1 90 ? -11.215 -18.751 24.303 1.00 62.41 90 PHE A N 1
ATOM 720 C CA . PHE A 1 90 ? -12.673 -18.787 24.432 1.00 62.41 90 PHE A CA 1
ATOM 721 C C . PHE A 1 90 ? -13.331 -19.750 23.436 1.00 62.41 90 PHE A C 1
ATOM 723 O O . PHE A 1 90 ? -14.301 -20.403 23.802 1.00 62.41 90 PHE A O 1
ATOM 730 N N . ALA A 1 91 ? -12.772 -19.919 22.234 1.00 63.00 91 ALA A N 1
ATOM 731 C CA . ALA A 1 91 ? -13.262 -20.888 21.251 1.00 63.00 91 ALA A CA 1
ATOM 732 C C . ALA A 1 91 ? -13.015 -22.359 21.648 1.00 63.00 91 ALA A C 1
ATOM 734 O O . ALA A 1 91 ? -13.750 -23.235 21.213 1.00 63.00 91 ALA A O 1
ATOM 735 N N . LEU A 1 92 ? -12.002 -22.641 22.478 1.00 59.69 92 LEU A N 1
ATOM 736 C CA . LEU A 1 92 ? -11.679 -23.992 22.972 1.00 59.69 92 LEU A CA 1
ATOM 737 C C . LEU A 1 92 ? -12.438 -24.393 24.251 1.00 59.69 92 LEU A C 1
ATOM 739 O O . LEU A 1 92 ? -12.292 -25.520 24.717 1.00 59.69 92 LEU A O 1
ATOM 743 N N . LYS A 1 93 ? -13.205 -23.473 24.849 1.00 57.12 93 LYS A N 1
ATOM 744 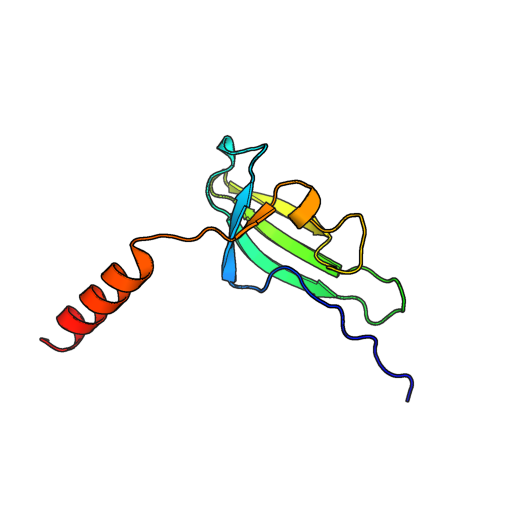C CA . LYS A 1 93 ? -14.017 -23.718 26.055 1.00 57.12 93 LYS A CA 1
ATOM 745 C C . LYS A 1 93 ? -15.515 -23.900 25.758 1.00 57.12 93 LYS A C 1
ATOM 747 O O . LYS A 1 93 ? -16.297 -23.927 26.707 1.00 57.12 93 LYS A O 1
ATOM 752 N N . GLY A 1 94 ? -15.893 -23.987 24.481 1.00 47.88 94 GLY A N 1
ATOM 753 C CA . GLY A 1 94 ? -17.254 -24.273 24.013 1.00 47.88 94 GLY A CA 1
ATOM 754 C C . GLY A 1 94 ? -17.415 -25.717 23.576 1.00 47.88 94 GLY A C 1
ATOM 755 O O . GLY A 1 94 ? -16.454 -26.244 22.973 1.00 47.88 94 GLY A O 1
#

Foldseek 3Di:
DPPQPDFPFPDDAQFWKAFPVCCVQPIWGFHDWDDDSDVVDATWTWIQTPVRDIDIAGGGPVDPRHCVVRGIDGDDDPCPVVVVVVVVVVVVVD

pLDDT: mean 88.13, std 14.25, range [47.62, 98.69]